Protein AF-A0A285SFV1-F1 (afdb_monomer_lite)

Structure (mmCIF, N/CA/C/O backbone):
data_AF-A0A285SFV1-F1
#
_entry.id   AF-A0A285SFV1-F1
#
loop_
_atom_site.group_PDB
_atom_site.id
_atom_site.type_symbol
_atom_site.label_atom_id
_atom_site.label_alt_id
_atom_site.label_comp_id
_atom_site.label_asym_id
_atom_site.label_entity_id
_atom_site.label_seq_id
_atom_site.pdbx_PDB_ins_code
_atom_site.Cartn_x
_atom_site.Cartn_y
_atom_site.Cartn_z
_atom_site.occupancy
_atom_site.B_iso_or_equiv
_atom_site.auth_seq_id
_atom_site.auth_comp_id
_atom_site.auth_asym_id
_atom_site.auth_atom_id
_atom_site.pdbx_PDB_model_num
ATOM 1 N N . MET A 1 1 ? -3.159 -3.063 -3.723 1.00 94.38 1 MET A N 1
ATOM 2 C CA . MET A 1 1 ? -1.934 -3.070 -4.545 1.00 94.38 1 MET A CA 1
ATOM 3 C C . MET A 1 1 ? -2.261 -2.836 -6.008 1.00 94.38 1 MET A C 1
ATOM 5 O O . MET A 1 1 ? -1.694 -1.907 -6.561 1.00 94.38 1 MET A O 1
ATOM 9 N N . ASP A 1 2 ? -3.239 -3.542 -6.583 1.00 96.31 2 ASP A N 1
ATOM 10 C CA . ASP A 1 2 ? -3.682 -3.339 -7.979 1.00 96.31 2 ASP A CA 1
ATOM 11 C C . ASP A 1 2 ? -3.956 -1.876 -8.338 1.00 96.31 2 ASP A C 1
ATOM 13 O O . ASP A 1 2 ? -3.422 -1.366 -9.313 1.00 96.31 2 ASP A O 1
ATOM 17 N N . ALA A 1 3 ? -4.691 -1.144 -7.491 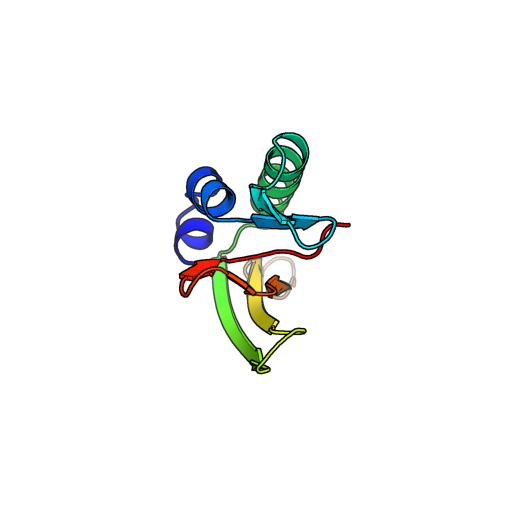1.00 96.88 3 ALA A N 1
ATOM 18 C CA . ALA A 1 3 ? -4.941 0.281 -7.716 1.00 96.88 3 ALA A CA 1
ATOM 19 C C . ALA A 1 3 ? -3.646 1.117 -7.822 1.00 96.88 3 ALA A C 1
ATOM 21 O O . ALA A 1 3 ? -3.591 2.044 -8.620 1.00 96.88 3 ALA A O 1
ATOM 22 N N . LEU A 1 4 ? -2.592 0.785 -7.064 1.00 96.25 4 LEU A N 1
ATOM 23 C CA . LEU A 1 4 ? -1.296 1.466 -7.178 1.00 96.25 4 LEU A CA 1
ATOM 24 C C . LEU A 1 4 ? -0.575 1.082 -8.478 1.00 96.25 4 LEU A C 1
ATOM 26 O O . LEU A 1 4 ? 0.002 1.956 -9.117 1.00 96.25 4 LEU A O 1
ATOM 30 N N . GLN A 1 5 ? -0.630 -0.193 -8.878 1.00 97.38 5 GLN A N 1
ATOM 31 C CA . GLN A 1 5 ? -0.006 -0.680 -10.115 1.00 97.38 5 GLN A CA 1
ATOM 32 C C . GLN A 1 5 ? -0.675 -0.105 -11.370 1.00 97.38 5 GLN A C 1
ATOM 34 O O . GLN A 1 5 ? -0.010 0.269 -12.329 1.00 97.38 5 GLN A O 1
ATOM 39 N N . GLU A 1 6 ? -1.997 0.044 -11.342 1.00 97.38 6 GLU A N 1
ATOM 40 C CA . GLU A 1 6 ? -2.786 0.663 -12.411 1.00 97.38 6 GLU A CA 1
ATOM 41 C C . GLU A 1 6 ? -2.687 2.202 -12.426 1.00 97.38 6 GLU A C 1
ATOM 43 O O . GLU A 1 6 ? -3.379 2.865 -13.198 1.00 97.38 6 GLU A O 1
ATOM 48 N N . GLY A 1 7 ? -1.877 2.801 -11.546 1.00 95.19 7 GLY A N 1
ATOM 49 C CA . GLY A 1 7 ? -1.721 4.253 -11.439 1.00 95.19 7 GLY A CA 1
ATOM 50 C C . GLY A 1 7 ? -2.910 4.981 -10.799 1.00 95.19 7 GLY A C 1
ATOM 51 O O . GLY A 1 7 ? -2.886 6.208 -10.699 1.00 95.19 7 GLY A O 1
ATOM 52 N N . ARG A 1 8 ? -3.924 4.260 -10.299 1.00 97.19 8 ARG A N 1
ATOM 53 C CA . ARG A 1 8 ? -5.077 4.791 -9.545 1.00 97.19 8 ARG A CA 1
ATOM 54 C C . ARG A 1 8 ? -4.684 5.124 -8.099 1.00 97.19 8 ARG A C 1
ATOM 56 O O . ARG A 1 8 ? -5.257 4.607 -7.137 1.00 97.19 8 ARG A O 1
ATOM 63 N N . THR A 1 9 ? -3.683 5.990 -7.954 1.00 95.56 9 THR A N 1
ATOM 64 C CA . THR A 1 9 ? -3.042 6.319 -6.672 1.00 95.56 9 THR A CA 1
ATOM 65 C C . THR A 1 9 ? -4.025 6.958 -5.698 1.00 95.56 9 THR A C 1
ATOM 67 O O . THR A 1 9 ? -4.092 6.541 -4.547 1.00 95.56 9 THR A O 1
ATOM 70 N N . GLU A 1 10 ? -4.837 7.915 -6.139 1.00 94.62 10 GLU A N 1
ATOM 71 C CA . GLU A 1 10 ? -5.826 8.584 -5.290 1.00 94.62 10 GLU A CA 1
ATOM 72 C C . GLU A 1 10 ? -6.824 7.580 -4.700 1.00 94.62 10 GLU A C 1
ATOM 74 O O . GLU A 1 10 ? -7.003 7.540 -3.484 1.00 94.62 10 GLU A O 1
ATOM 79 N N . ALA A 1 11 ? -7.378 6.697 -5.537 1.00 95.69 11 ALA A N 1
ATOM 80 C CA . ALA A 1 11 ? -8.288 5.642 -5.094 1.00 95.69 11 ALA A CA 1
ATOM 81 C C . ALA A 1 11 ? -7.605 4.670 -4.116 1.00 95.69 11 ALA A C 1
ATOM 83 O O . ALA A 1 11 ? -8.213 4.228 -3.144 1.00 95.69 11 ALA A O 1
ATOM 84 N N . ALA A 1 12 ? -6.324 4.350 -4.336 1.00 95.88 12 ALA A N 1
ATOM 85 C CA . ALA A 1 12 ? -5.555 3.526 -3.408 1.00 95.88 12 ALA A CA 1
ATOM 86 C C . ALA A 1 12 ? -5.403 4.187 -2.031 1.00 95.88 12 ALA A C 1
ATOM 88 O O . ALA A 1 12 ? -5.572 3.523 -1.010 1.00 95.88 12 ALA A O 1
ATOM 89 N N . LEU A 1 13 ? -5.109 5.487 -2.005 1.00 95.25 13 LEU A N 1
ATOM 90 C CA . LEU A 1 13 ? -4.927 6.265 -0.780 1.00 95.25 13 LEU A CA 1
ATOM 91 C C . LEU A 1 13 ? -6.247 6.520 -0.039 1.00 95.25 13 LEU A C 1
ATOM 93 O O . LEU A 1 13 ? -6.246 6.682 1.178 1.00 95.25 13 LEU A O 1
ATOM 97 N N . GLU A 1 14 ? -7.382 6.540 -0.737 1.00 95.38 14 GLU A N 1
ATOM 98 C CA . GLU A 1 14 ? -8.710 6.636 -0.118 1.00 95.38 14 GLU A CA 1
ATOM 99 C C . GLU A 1 14 ? -9.089 5.398 0.701 1.00 95.38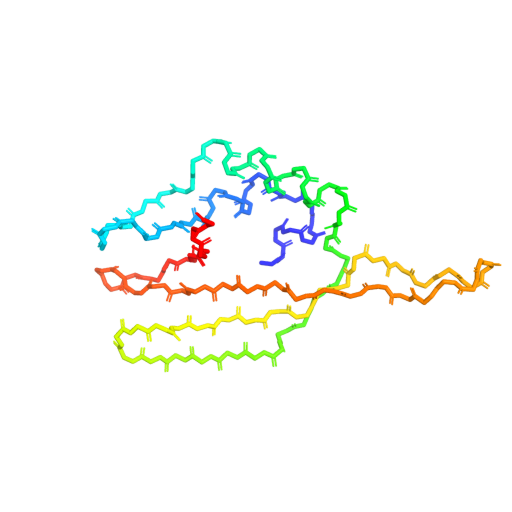 14 GLU A C 1
ATOM 101 O O . GLU A 1 14 ? -9.850 5.517 1.657 1.00 95.38 14 GLU A O 1
ATOM 106 N N . MET A 1 15 ? -8.514 4.235 0.382 1.00 93.81 15 MET A N 1
ATOM 107 C CA . MET A 1 15 ? -8.728 2.992 1.131 1.00 93.81 15 MET A CA 1
ATOM 108 C C . MET A 1 15 ? -7.851 2.877 2.390 1.00 93.81 15 MET A C 1
ATOM 110 O O . MET A 1 15 ? -7.959 1.887 3.114 1.00 93.81 15 MET A O 1
ATOM 114 N N . MET A 1 16 ? -6.954 3.839 2.642 1.00 94.56 16 MET A N 1
ATOM 115 C CA . MET A 1 16 ? -5.956 3.753 3.710 1.00 94.56 16 MET A CA 1
ATOM 116 C C . MET A 1 16 ? -6.374 4.484 4.984 1.00 94.56 16 MET A C 1
ATOM 118 O O . MET A 1 16 ? -6.883 5.608 4.973 1.00 94.56 16 M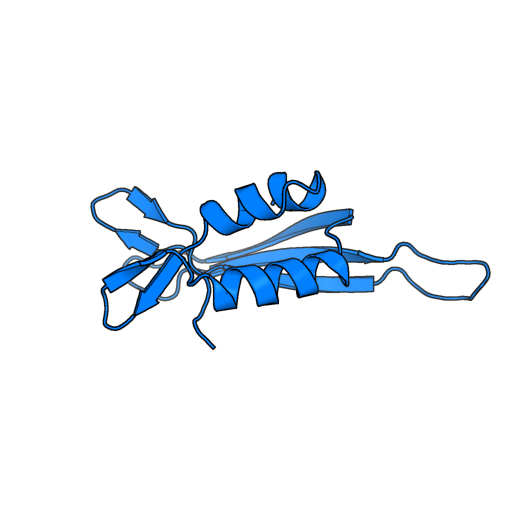ET A O 1
ATOM 122 N N . TYR A 1 17 ? -6.056 3.845 6.102 1.00 94.56 17 TYR A N 1
ATOM 123 C CA . TYR A 1 17 ? -6.338 4.323 7.445 1.00 94.56 17 TYR A CA 1
ATOM 124 C C . TYR A 1 17 ? -5.062 4.381 8.289 1.00 94.56 17 TYR A C 1
ATOM 126 O O . TYR A 1 17 ? -4.019 3.830 7.942 1.00 94.56 17 TYR A O 1
ATOM 134 N N . VAL A 1 18 ? -5.163 5.044 9.431 1.00 92.94 18 VAL A N 1
ATOM 135 C CA . VAL A 1 18 ? -4.193 5.027 10.525 1.00 92.94 18 VAL A CA 1
ATOM 136 C C . VAL A 1 18 ? -4.941 4.800 11.827 1.00 92.94 18 VAL A C 1
ATOM 138 O O . VAL A 1 18 ? -6.091 5.218 11.977 1.00 92.94 18 VAL A O 1
ATOM 141 N N . THR A 1 19 ? -4.271 4.178 12.787 1.00 88.44 19 THR A N 1
ATOM 142 C CA . THR A 1 19 ? -4.770 4.096 14.159 1.00 88.44 19 THR A CA 1
ATOM 143 C C . THR A 1 19 ? -4.108 5.196 14.979 1.00 88.44 19 THR A C 1
ATOM 145 O O . THR A 1 19 ? -2.885 5.258 15.058 1.00 88.44 19 THR A O 1
ATOM 148 N N . ARG A 1 20 ? -4.903 6.083 15.582 1.00 86.75 20 ARG A N 1
ATOM 149 C CA . ARG A 1 20 ? -4.435 7.143 16.488 1.00 86.75 20 ARG A CA 1
ATOM 150 C C . ARG A 1 20 ? -5.207 7.042 17.794 1.00 86.75 20 ARG A C 1
ATOM 152 O O . ARG A 1 20 ? -6.425 7.171 17.772 1.00 86.75 20 ARG A O 1
ATOM 159 N N . ASN A 1 21 ? -4.515 6.825 18.914 1.00 84.31 21 ASN A N 1
ATOM 160 C CA . ASN A 1 21 ? -5.139 6.636 20.233 1.00 84.31 21 ASN A CA 1
ATOM 161 C C . ASN A 1 21 ? -6.291 5.610 20.186 1.00 84.31 21 ASN A C 1
ATOM 163 O O . ASN A 1 21 ? -7.430 5.937 20.515 1.00 84.31 21 ASN A O 1
ATOM 167 N N . ASP A 1 22 ? -6.013 4.417 19.648 1.00 80.69 22 ASP A N 1
ATOM 168 C CA . ASP A 1 22 ? -6.982 3.321 19.453 1.00 80.69 22 ASP A CA 1
ATOM 169 C C . ASP A 1 22 ? -8.211 3.664 18.590 1.00 80.69 22 ASP A C 1
ATOM 171 O O . ASP A 1 22 ? -9.168 2.895 18.500 1.00 80.69 22 ASP A O 1
ATOM 175 N N . THR A 1 23 ? -8.177 4.806 17.902 1.00 88.69 23 THR A N 1
ATOM 176 C CA . THR A 1 23 ? -9.230 5.248 16.993 1.00 88.69 23 THR A CA 1
ATOM 177 C C . THR A 1 23 ? -8.772 5.079 15.555 1.00 88.69 23 THR A C 1
ATOM 179 O O . THR A 1 23 ? -7.713 5.570 15.157 1.00 88.69 23 THR A O 1
ATOM 182 N N . LEU A 1 24 ? -9.591 4.396 14.762 1.00 91.12 24 LEU A N 1
ATOM 183 C CA . LEU A 1 24 ? -9.371 4.245 13.334 1.00 91.12 24 LEU A CA 1
ATOM 184 C C . LEU A 1 24 ? -9.771 5.537 12.609 1.00 91.12 24 LEU A C 1
ATOM 186 O O . LEU A 1 24 ? -10.910 5.992 12.712 1.00 91.12 24 LEU A O 1
ATOM 190 N N . MET A 1 25 ? -8.843 6.117 11.855 1.00 94.31 25 MET A N 1
ATOM 191 C CA . MET A 1 25 ? -9.067 7.348 11.099 1.00 94.31 25 MET A CA 1
ATOM 192 C C . MET A 1 25 ? -8.557 7.194 9.665 1.00 94.31 25 MET A C 1
ATOM 194 O O . MET A 1 25 ? -7.507 6.584 9.469 1.00 94.31 25 MET A O 1
ATOM 198 N N . PRO A 1 26 ? -9.238 7.757 8.652 1.00 95.00 26 PRO A N 1
ATOM 199 C CA . PRO A 1 26 ? -8.650 7.889 7.323 1.00 95.00 26 PRO A CA 1
ATOM 200 C C . PRO A 1 26 ? -7.328 8.659 7.400 1.00 95.00 26 PRO A C 1
ATOM 202 O O . PRO A 1 26 ? -7.176 9.554 8.239 1.00 95.00 26 PRO A O 1
ATOM 205 N N . ILE A 1 27 ? -6.385 8.352 6.509 1.00 95.00 27 ILE A N 1
ATOM 206 C CA . ILE A 1 27 ? -5.153 9.145 6.413 1.00 95.00 27 ILE A CA 1
ATOM 207 C C . ILE A 1 27 ? -5.467 10.619 6.112 1.00 95.00 27 ILE A C 1
ATOM 209 O O . ILE A 1 27 ? -6.396 10.939 5.362 1.00 95.00 27 ILE A O 1
ATOM 213 N N . SER A 1 28 ? -4.689 11.531 6.701 1.00 94.19 28 SER A N 1
ATOM 214 C CA . SER A 1 28 ? -4.880 12.971 6.515 1.00 94.19 28 SER A CA 1
ATOM 215 C C . SER A 1 28 ? -4.578 13.399 5.074 1.00 94.19 28 SER A C 1
ATOM 217 O O . SER A 1 28 ? -3.858 12.721 4.340 1.00 94.19 28 SER A O 1
ATOM 219 N N . ASN A 1 29 ? -5.072 14.570 4.664 1.00 94.94 29 ASN A N 1
ATOM 220 C CA . ASN A 1 29 ? -4.755 15.119 3.341 1.00 94.94 29 ASN A CA 1
ATOM 221 C C . ASN A 1 29 ? -3.249 15.332 3.140 1.00 94.94 29 ASN A C 1
ATOM 223 O O . ASN A 1 29 ? -2.736 15.097 2.051 1.00 94.94 29 ASN A O 1
ATOM 227 N N . GLU A 1 30 ? -2.530 15.732 4.189 1.00 94.38 30 GLU A N 1
ATOM 228 C CA . GLU A 1 30 ? -1.074 15.868 4.144 1.00 94.38 30 GLU A CA 1
ATOM 229 C C . GLU A 1 30 ? -0.394 14.517 3.880 1.00 94.38 30 GLU A C 1
ATOM 231 O O . GLU A 1 30 ? 0.455 14.415 2.994 1.00 94.38 30 GLU A O 1
ATOM 236 N N . GLN A 1 31 ? -0.826 13.457 4.574 1.00 93.50 31 GLN A N 1
ATOM 237 C CA . GLN A 1 31 ? -0.333 12.099 4.338 1.00 93.50 31 GLN A CA 1
ATOM 238 C C . GLN A 1 31 ? -0.641 11.641 2.908 1.00 93.50 31 GLN A C 1
ATOM 240 O O . GLN A 1 31 ? 0.259 11.149 2.229 1.00 93.50 31 GLN A O 1
ATOM 245 N N . LYS A 1 32 ? -1.863 11.879 2.409 1.00 94.94 32 LYS A N 1
ATOM 246 C CA . LYS A 1 32 ? -2.238 11.577 1.016 1.00 94.94 32 LYS A CA 1
ATOM 247 C C . LYS A 1 32 ? -1.314 12.274 0.021 1.00 94.94 32 LYS A C 1
ATOM 249 O O . LYS A 1 32 ? -0.784 11.621 -0.871 1.00 94.94 32 LYS A O 1
ATOM 254 N N . VAL A 1 33 ? -1.071 13.576 0.186 1.00 95.12 33 VAL A N 1
ATOM 255 C CA . VAL A 1 33 ? -0.187 14.349 -0.704 1.00 95.12 33 VAL A CA 1
ATOM 256 C C . VAL A 1 33 ? 1.245 13.816 -0.663 1.00 95.12 33 VAL A C 1
ATOM 258 O O . VAL A 1 33 ? 1.864 13.633 -1.713 1.00 95.12 33 VAL A O 1
ATOM 261 N N . ASN A 1 34 ? 1.776 13.535 0.528 1.00 93.50 34 ASN A N 1
ATOM 262 C CA . ASN A 1 34 ? 3.134 13.017 0.682 1.00 93.50 34 ASN A CA 1
ATOM 263 C C . ASN A 1 34 ? 3.280 11.620 0.064 1.00 93.50 34 ASN A C 1
ATOM 265 O O . ASN A 1 34 ? 4.235 11.372 -0.674 1.00 93.50 34 ASN A O 1
ATOM 269 N N . MET A 1 35 ? 2.317 10.726 0.292 1.00 93.31 35 MET A N 1
ATOM 270 C CA . MET A 1 35 ? 2.313 9.384 -0.291 1.00 93.31 35 MET A CA 1
ATOM 271 C C . MET A 1 35 ? 2.117 9.416 -1.808 1.00 93.31 35 MET A C 1
ATOM 273 O O . MET A 1 35 ? 2.839 8.722 -2.517 1.00 93.31 35 MET A O 1
ATOM 277 N N . ALA A 1 36 ? 1.228 10.265 -2.329 1.00 94.94 36 ALA A N 1
ATOM 278 C CA . ALA A 1 36 ? 1.044 10.437 -3.769 1.00 94.94 36 ALA A CA 1
ATOM 279 C C . ALA A 1 36 ? 2.338 10.907 -4.452 1.00 94.94 36 ALA A C 1
ATOM 281 O O . ALA A 1 36 ? 2.719 10.381 -5.497 1.00 94.94 36 ALA A O 1
ATOM 282 N N . ARG A 1 37 ? 3.079 11.843 -3.836 1.00 95.31 37 ARG A N 1
ATOM 283 C CA . ARG A 1 37 ? 4.412 12.242 -4.326 1.00 95.31 37 ARG A CA 1
ATOM 284 C C . ARG A 1 37 ? 5.400 11.076 -4.309 1.00 95.31 37 ARG A C 1
ATOM 286 O O . ARG A 1 37 ? 6.133 10.912 -5.281 1.00 95.31 37 ARG A O 1
ATOM 293 N N . ARG A 1 38 ? 5.413 10.263 -3.244 1.00 93.19 38 ARG A N 1
ATOM 294 C CA . ARG A 1 38 ? 6.271 9.067 -3.155 1.00 93.19 38 ARG A CA 1
ATOM 295 C C . ARG A 1 38 ? 5.937 8.064 -4.264 1.00 93.19 38 ARG A C 1
ATOM 297 O O . ARG A 1 38 ? 6.849 7.665 -4.972 1.00 93.19 38 ARG A O 1
ATOM 304 N N . PHE A 1 39 ? 4.665 7.735 -4.490 1.00 94.06 39 PHE A N 1
ATOM 305 C CA . PHE A 1 39 ? 4.256 6.810 -5.558 1.00 94.06 39 PHE A CA 1
ATOM 306 C C . PHE A 1 39 ? 4.459 7.369 -6.971 1.00 94.06 39 PHE A C 1
ATOM 308 O O . PHE A 1 39 ? 4.654 6.604 -7.908 1.00 94.06 39 PHE A O 1
ATOM 315 N N . LYS A 1 40 ? 4.494 8.697 -7.135 1.00 93.00 40 LYS A N 1
ATOM 316 C CA . LYS A 1 40 ? 4.900 9.323 -8.400 1.00 93.00 40 LYS A CA 1
ATOM 317 C C . LYS A 1 40 ? 6.398 9.156 -8.685 1.00 93.00 40 LYS A C 1
ATOM 319 O O . LYS A 1 40 ? 6.778 9.020 -9.843 1.00 93.00 40 LYS A O 1
ATOM 324 N N . LEU A 1 41 ? 7.241 9.204 -7.651 1.00 92.75 41 LEU A N 1
ATOM 325 C CA . LEU A 1 41 ? 8.691 8.992 -7.770 1.00 92.75 41 LEU A CA 1
ATOM 326 C C . LEU A 1 41 ? 9.057 7.504 -7.854 1.00 92.75 41 LEU A C 1
ATOM 328 O O . LEU A 1 41 ? 10.000 7.143 -8.549 1.00 92.75 41 LEU A O 1
ATOM 332 N N . PHE A 1 42 ? 8.304 6.660 -7.154 1.00 94.25 42 PHE A N 1
ATOM 333 C CA . PHE A 1 42 ? 8.502 5.218 -7.049 1.00 94.25 42 PHE A CA 1
ATOM 334 C C . PHE A 1 42 ? 7.199 4.503 -7.440 1.00 94.25 42 PHE A C 1
ATOM 336 O O . PHE A 1 42 ? 6.437 4.093 -6.557 1.00 94.25 42 PHE A O 1
ATOM 343 N N . PRO A 1 43 ? 6.895 4.404 -8.747 1.00 96.00 43 PRO A N 1
ATOM 344 C CA . PRO A 1 43 ? 5.677 3.752 -9.213 1.00 96.00 43 PRO A CA 1
ATOM 345 C C . PRO A 1 43 ? 5.703 2.258 -8.885 1.00 96.00 43 PRO A C 1
ATOM 347 O O . PRO A 1 43 ? 6.761 1.637 -8.845 1.00 96.00 43 PRO A O 1
ATOM 350 N N . VAL A 1 44 ? 4.534 1.661 -8.671 1.00 97.56 44 VAL A N 1
ATOM 351 C CA . VAL A 1 44 ? 4.417 0.206 -8.515 1.00 97.56 44 VAL A CA 1
ATOM 352 C C . VAL A 1 44 ? 4.358 -0.406 -9.912 1.00 97.56 44 VAL A C 1
ATOM 354 O O . VAL A 1 44 ? 3.324 -0.339 -10.561 1.00 97.56 44 VAL A O 1
ATOM 357 N N . LEU A 1 45 ? 5.463 -0.975 -10.393 1.00 97.56 45 LEU A N 1
ATOM 358 C CA . LEU A 1 45 ? 5.500 -1.649 -11.699 1.00 97.56 45 LEU A CA 1
ATOM 359 C C . LEU A 1 45 ? 5.010 -3.093 -11.585 1.00 97.56 45 LEU A C 1
ATOM 361 O O . LEU A 1 45 ? 4.223 -3.568 -12.401 1.00 97.56 45 LEU A O 1
ATOM 365 N N . ASP A 1 46 ? 5.463 -3.766 -10.533 1.00 97.88 46 ASP A N 1
ATOM 366 C CA . ASP A 1 46 ? 5.071 -5.122 -10.178 1.00 97.88 46 ASP A CA 1
ATOM 367 C C . ASP A 1 46 ? 5.164 -5.297 -8.660 1.00 97.88 46 ASP A C 1
ATOM 369 O O . ASP A 1 46 ? 5.872 -4.547 -7.972 1.00 97.88 46 ASP A O 1
ATOM 373 N N . TYR A 1 47 ? 4.444 -6.271 -8.118 1.00 97.94 47 TYR A N 1
ATOM 374 C CA . TYR A 1 47 ? 4.493 -6.566 -6.699 1.00 97.94 47 TYR A CA 1
ATOM 375 C C . TYR A 1 47 ? 4.247 -8.045 -6.409 1.00 97.94 47 TYR A C 1
ATOM 377 O O . TYR A 1 47 ? 3.527 -8.752 -7.106 1.00 97.94 47 TYR A O 1
ATOM 385 N N . THR A 1 48 ? 4.821 -8.523 -5.313 1.00 97.94 48 THR A N 1
ATOM 386 C CA . THR A 1 48 ? 4.594 -9.881 -4.817 1.00 97.94 48 THR A CA 1
ATOM 387 C C . THR A 1 48 ? 4.378 -9.829 -3.317 1.00 97.94 48 THR A C 1
ATOM 389 O O . THR A 1 48 ? 5.048 -9.072 -2.611 1.00 97.94 48 THR A O 1
ATOM 392 N N . LEU A 1 49 ? 3.430 -10.621 -2.819 1.00 97.50 49 LEU A N 1
ATOM 393 C CA . LEU A 1 49 ? 3.263 -10.823 -1.384 1.00 97.50 49 LEU A CA 1
ATOM 394 C C . LEU A 1 49 ? 4.534 -11.487 -0.832 1.00 97.50 49 LEU A C 1
ATOM 396 O O . LEU A 1 49 ? 4.858 -12.607 -1.213 1.00 97.50 49 LEU A O 1
ATOM 400 N N . GLU A 1 50 ? 5.264 -10.776 0.025 1.00 97.00 50 GLU A N 1
ATOM 401 C CA . GLU A 1 50 ? 6.532 -11.237 0.601 1.00 97.00 50 GLU A CA 1
ATOM 402 C C . GLU A 1 50 ? 6.292 -12.006 1.902 1.00 97.00 50 GLU A C 1
ATOM 404 O O . GLU A 1 50 ? 6.806 -13.107 2.085 1.00 97.00 50 GLU A O 1
ATOM 409 N N . SER A 1 51 ? 5.477 -11.445 2.794 1.00 96.12 51 SER A N 1
ATOM 410 C CA . SER A 1 51 ? 5.089 -12.079 4.052 1.00 96.12 51 SER A CA 1
ATOM 411 C C . SER A 1 51 ? 3.755 -11.534 4.544 1.00 96.12 51 SER A C 1
ATOM 413 O O . SER A 1 51 ? 3.346 -10.418 4.214 1.00 96.12 51 SER A O 1
ATOM 415 N N . PHE A 1 52 ? 3.069 -12.320 5.367 1.00 94.94 52 PHE A N 1
ATOM 416 C CA . PHE A 1 52 ? 1.958 -11.832 6.167 1.00 94.94 52 PHE A CA 1
ATOM 417 C C . PHE A 1 52 ? 1.928 -12.543 7.517 1.00 94.94 52 PHE A C 1
ATOM 419 O O . PHE A 1 52 ? 2.303 -13.710 7.630 1.00 94.94 52 PHE A O 1
ATOM 426 N N . GLY A 1 53 ? 1.465 -11.831 8.535 1.00 92.50 53 GLY A N 1
ATOM 427 C CA . GLY A 1 53 ? 1.262 -12.351 9.877 1.00 92.50 53 GLY A CA 1
ATOM 428 C C . GLY A 1 53 ? 0.005 -11.735 10.462 1.00 92.50 53 GLY A C 1
ATOM 429 O O . GLY A 1 53 ? -0.134 -10.517 10.474 1.00 92.50 53 GLY A O 1
ATOM 430 N N . PHE A 1 54 ? -0.913 -12.572 10.939 1.00 88.62 54 PHE A N 1
ATOM 431 C CA . PHE A 1 54 ? -2.105 -12.118 11.647 1.00 88.62 54 PHE A CA 1
ATOM 432 C C . PHE A 1 54 ? -2.059 -12.632 13.079 1.00 88.62 54 PHE A C 1
ATOM 434 O O . PHE A 1 54 ? -1.900 -13.830 13.312 1.00 88.62 54 PHE A O 1
ATOM 441 N N . SER A 1 55 ? -2.213 -11.720 14.032 1.00 79.81 55 SER A N 1
ATOM 442 C CA . SER A 1 55 ? -2.420 -12.035 15.439 1.00 79.81 55 SER A CA 1
ATOM 443 C C . SER A 1 55 ? -3.867 -11.709 15.822 1.00 79.81 55 SER A C 1
ATOM 445 O O . SER A 1 55 ? -4.571 -10.975 15.128 1.00 79.81 55 SER A O 1
ATOM 447 N N . GLN A 1 56 ? -4.346 -12.280 16.927 1.00 65.44 56 GLN A N 1
ATOM 448 C 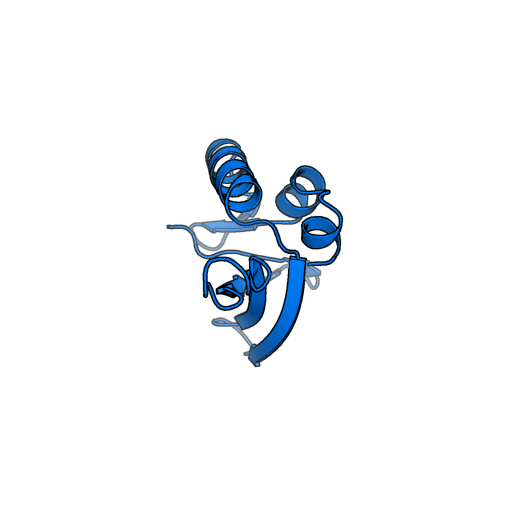CA . GLN A 1 56 ? -5.736 -12.101 17.351 1.00 65.44 56 GLN A CA 1
ATOM 449 C C . GLN A 1 56 ? -6.071 -10.664 17.789 1.00 65.44 56 GLN A C 1
ATOM 451 O O . GLN A 1 56 ? -7.252 -10.323 17.824 1.00 65.44 56 GLN A O 1
ATOM 456 N N . TYR A 1 57 ? -5.072 -9.828 18.106 1.00 62.47 57 TYR A N 1
ATOM 457 C CA . TYR A 1 57 ? -5.304 -8.542 18.777 1.00 62.47 57 TYR A CA 1
ATOM 458 C C . TYR A 1 57 ? -4.522 -7.366 18.175 1.00 62.47 57 TYR A C 1
ATOM 460 O O . TYR A 1 57 ? -5.112 -6.319 17.926 1.00 62.47 57 TYR A O 1
ATOM 468 N N . THR A 1 58 ? -3.216 -7.509 17.922 1.00 68.00 58 THR A N 1
ATOM 469 C CA . THR A 1 58 ? -2.344 -6.416 17.436 1.00 68.00 58 THR A CA 1
ATOM 470 C C . THR A 1 58 ? -1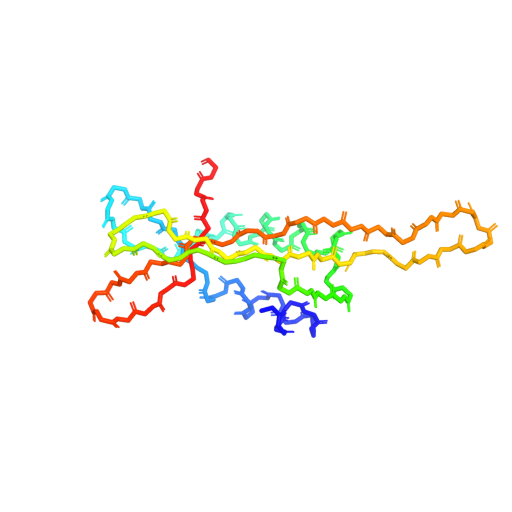.155 -6.941 16.626 1.00 68.00 58 THR A C 1
ATOM 472 O O . THR A 1 58 ? -0.830 -8.123 16.676 1.00 68.00 58 THR A O 1
ATOM 475 N N . GLY A 1 59 ? -0.473 -6.078 15.871 1.00 78.94 59 GLY A N 1
ATOM 476 C CA . GLY A 1 59 ? 0.745 -6.474 15.151 1.00 78.94 59 GLY A CA 1
ATOM 477 C C . GLY A 1 59 ? 0.487 -7.332 13.912 1.00 78.94 59 GLY A C 1
ATOM 478 O O . GLY A 1 59 ? 1.349 -8.112 13.516 1.00 78.94 59 GLY A O 1
ATOM 479 N N . ASN A 1 60 ? -0.697 -7.196 13.306 1.00 90.56 60 ASN A N 1
ATOM 480 C CA . ASN A 1 60 ? -0.923 -7.731 11.971 1.00 90.56 60 ASN A CA 1
ATOM 481 C C . ASN A 1 60 ? 0.006 -7.031 10.988 1.00 90.56 60 ASN A C 1
ATOM 483 O O . ASN A 1 60 ? 0.200 -5.819 11.062 1.00 90.56 60 ASN A O 1
ATOM 487 N N . GLU A 1 61 ? 0.520 -7.789 10.039 1.00 93.25 61 GLU A N 1
ATOM 488 C CA . GLU A 1 61 ? 1.415 -7.295 9.013 1.00 93.25 61 GLU A CA 1
ATOM 489 C C . GLU A 1 61 ? 1.084 -7.969 7.690 1.00 93.25 61 GLU A C 1
ATOM 491 O O . GLU A 1 61 ? 0.897 -9.183 7.618 1.00 93.25 61 GLU A O 1
ATOM 496 N N . VAL A 1 62 ? 1.061 -7.174 6.629 1.00 95.06 62 VAL A N 1
ATOM 497 C CA . VAL A 1 62 ? 1.105 -7.659 5.254 1.00 95.06 62 VAL A CA 1
ATOM 498 C C . VAL A 1 62 ? 2.198 -6.880 4.546 1.00 95.06 62 VAL A C 1
ATOM 500 O O . VAL A 1 62 ? 2.135 -5.653 4.451 1.00 95.06 62 VAL A O 1
ATOM 503 N N . LYS A 1 63 ? 3.213 -7.590 4.066 1.00 96.50 63 LYS A N 1
ATOM 504 C CA . LYS A 1 63 ? 4.386 -7.009 3.430 1.00 96.50 63 LYS A CA 1
ATOM 505 C C . LYS A 1 63 ? 4.447 -7.438 1.975 1.00 96.50 63 LYS A C 1
ATOM 507 O O . LYS A 1 63 ? 4.399 -8.623 1.653 1.00 96.50 63 LYS A O 1
ATOM 512 N N . PHE A 1 64 ? 4.576 -6.460 1.096 1.00 97.19 64 PHE A N 1
ATOM 513 C CA . PHE A 1 64 ? 4.766 -6.660 -0.329 1.00 97.19 64 PHE A CA 1
ATOM 514 C C . PHE A 1 64 ? 6.184 -6.272 -0.712 1.00 97.19 64 PHE A C 1
ATOM 516 O O . PHE A 1 64 ? 6.674 -5.212 -0.319 1.00 97.19 64 PHE A O 1
ATOM 523 N N . ARG A 1 65 ? 6.820 -7.099 -1.537 1.00 97.75 65 ARG A N 1
ATOM 524 C CA . ARG A 1 65 ? 7.975 -6.679 -2.321 1.00 97.75 65 ARG A CA 1
ATOM 525 C C . ARG A 1 65 ? 7.453 -5.974 -3.565 1.00 97.75 65 ARG A C 1
ATOM 527 O O . ARG A 1 65 ? 6.628 -6.528 -4.280 1.00 97.75 65 ARG A O 1
ATOM 534 N N . VAL A 1 66 ? 7.922 -4.759 -3.807 1.00 97.81 66 VAL A N 1
ATOM 535 C CA . VAL A 1 66 ? 7.480 -3.889 -4.899 1.00 97.81 66 VAL A CA 1
ATOM 536 C C . VAL A 1 66 ? 8.656 -3.620 -5.816 1.00 97.81 66 VAL A C 1
ATOM 538 O O . VAL A 1 66 ? 9.699 -3.164 -5.351 1.00 97.81 66 VAL A O 1
ATOM 541 N N . LYS A 1 67 ? 8.483 -3.868 -7.111 1.00 98.12 67 LYS A N 1
ATOM 542 C CA . LYS A 1 67 ? 9.394 -3.412 -8.159 1.00 98.12 67 LYS A CA 1
ATOM 543 C C . LYS A 1 67 ? 8.984 -2.005 -8.581 1.00 98.12 67 LYS A C 1
ATOM 545 O O . LYS A 1 67 ? 7.818 -1.787 -8.907 1.00 98.12 67 LYS A O 1
ATOM 550 N N . PHE A 1 68 ? 9.932 -1.071 -8.586 1.00 96.81 68 PHE A N 1
ATOM 551 C CA . PHE A 1 68 ? 9.657 0.328 -8.943 1.00 96.81 68 PHE A CA 1
ATOM 552 C C . PHE A 1 68 ? 10.528 0.883 -10.072 1.00 96.81 68 PHE A C 1
ATOM 554 O O . PHE A 1 68 ? 10.257 1.973 -10.571 1.00 96.81 68 PHE A O 1
ATOM 561 N N . ALA A 1 69 ? 11.555 0.145 -10.492 1.00 96.50 69 ALA A N 1
ATOM 562 C CA . ALA A 1 69 ? 12.321 0.455 -11.691 1.00 96.50 69 ALA A CA 1
ATOM 563 C C . ALA A 1 69 ? 12.625 -0.831 -12.462 1.00 96.50 69 ALA A C 1
ATOM 565 O O . ALA A 1 69 ? 12.954 -1.861 -11.861 1.00 96.50 69 ALA A O 1
ATOM 566 N N . GLU A 1 70 ? 12.502 -0.757 -13.786 1.00 95.44 70 GLU A N 1
ATOM 567 C CA . GLU A 1 70 ? 12.983 -1.793 -14.695 1.00 95.44 70 GLU A CA 1
ATOM 568 C C . GLU A 1 70 ? 14.509 -1.863 -14.685 1.00 95.44 70 GLU A C 1
ATOM 570 O O . GLU A 1 70 ? 15.194 -0.917 -14.293 1.00 95.44 70 GLU A O 1
ATOM 575 N N . GLU A 1 71 ? 15.032 -3.006 -15.110 1.00 95.50 71 GLU A N 1
ATOM 576 C CA . GLU A 1 71 ? 16.447 -3.104 -15.438 1.00 95.50 71 GLU A CA 1
ATOM 577 C C . GLU A 1 71 ? 16.742 -2.238 -16.666 1.00 95.50 71 GLU A C 1
ATOM 579 O O . GLU A 1 71 ? 16.028 -2.291 -17.668 1.00 95.50 71 GLU A O 1
ATOM 584 N N . ASP A 1 72 ? 17.813 -1.457 -16.588 1.00 93.38 72 ASP A N 1
ATOM 585 C CA . ASP A 1 72 ? 18.362 -0.717 -17.713 1.00 93.38 72 ASP A CA 1
ATOM 586 C C . ASP A 1 72 ? 19.731 -1.306 -18.052 1.00 93.38 72 ASP A C 1
ATOM 588 O O . ASP A 1 72 ? 20.757 -0.962 -17.458 1.00 93.38 72 ASP A O 1
ATOM 592 N N . ALA A 1 73 ? 19.724 -2.238 -19.005 1.00 90.56 73 ALA A N 1
ATOM 593 C CA . ALA A 1 73 ? 20.926 -2.922 -19.462 1.00 90.56 73 ALA A CA 1
ATOM 594 C C . ALA A 1 73 ? 21.915 -1.975 -20.163 1.00 90.56 73 ALA A C 1
ATOM 596 O O . ALA A 1 73 ? 23.116 -2.242 -20.152 1.00 90.56 73 ALA A O 1
ATOM 597 N N . ALA A 1 74 ? 21.437 -0.874 -20.758 1.00 92.56 74 ALA A N 1
ATOM 598 C CA . ALA A 1 74 ? 22.297 0.089 -21.443 1.00 92.56 74 ALA A CA 1
ATOM 599 C C . ALA A 1 74 ? 23.142 0.891 -20.441 1.00 92.56 74 ALA A C 1
ATOM 601 O O . ALA A 1 74 ? 24.327 1.117 -20.680 1.00 92.56 74 ALA A O 1
ATOM 602 N N . ASP A 1 75 ? 22.550 1.235 -19.296 1.00 91.62 75 ASP A N 1
ATOM 603 C CA . ASP A 1 75 ? 23.215 1.959 -18.206 1.00 91.62 75 ASP A CA 1
ATOM 604 C C . ASP A 1 75 ? 23.742 1.044 -17.080 1.00 91.62 75 ASP A C 1
ATOM 606 O O . ASP A 1 75 ? 24.215 1.535 -16.051 1.00 91.62 75 ASP A O 1
ATOM 610 N N . ASN A 1 76 ? 23.669 -0.283 -17.249 1.00 91.94 76 ASN A N 1
ATOM 611 C CA . ASN A 1 76 ? 24.037 -1.290 -16.245 1.00 91.94 76 ASN A CA 1
ATOM 612 C C . ASN A 1 76 ? 23.351 -1.065 -14.877 1.00 91.94 76 ASN A C 1
ATOM 614 O O . ASN A 1 76 ? 23.964 -1.223 -13.816 1.00 91.94 76 ASN A O 1
ATOM 618 N N . LYS A 1 77 ? 22.075 -0.659 -14.894 1.00 93.31 77 LYS A N 1
ATOM 619 C CA . LYS A 1 77 ? 21.267 -0.453 -13.685 1.00 93.31 77 LYS A CA 1
ATOM 620 C C . LYS A 1 77 ? 20.349 -1.659 -13.482 1.00 93.31 77 LYS A C 1
ATOM 622 O O . LYS A 1 77 ? 19.486 -1.900 -14.325 1.00 93.31 77 LYS A O 1
ATOM 627 N N . PRO A 1 78 ? 20.481 -2.409 -12.375 1.00 93.88 78 PRO A N 1
ATOM 628 C CA . PRO A 1 78 ? 19.577 -3.515 -12.094 1.00 93.88 78 PRO A CA 1
ATOM 629 C C . PRO A 1 78 ? 18.167 -3.001 -11.781 1.00 93.88 78 PRO A C 1
ATOM 631 O O . PRO A 1 78 ? 17.993 -1.869 -11.322 1.00 93.88 78 PRO A O 1
ATOM 634 N N . ALA A 1 79 ? 17.167 -3.868 -11.950 1.00 95.56 79 ALA A N 1
ATOM 635 C CA . ALA A 1 79 ? 15.819 -3.594 -11.467 1.00 95.56 79 ALA A CA 1
ATOM 636 C C . ALA A 1 79 ? 15.831 -3.260 -9.966 1.00 95.56 79 ALA A C 1
ATOM 638 O O . ALA A 1 79 ? 16.511 -3.917 -9.169 1.00 95.56 79 ALA A O 1
ATOM 639 N N . ALA A 1 80 ? 15.046 -2.260 -9.574 1.00 96.50 80 ALA A N 1
ATOM 640 C CA . ALA A 1 80 ? 15.020 -1.767 -8.204 1.00 96.50 80 ALA A CA 1
ATOM 641 C C . ALA A 1 80 ? 13.746 -2.200 -7.475 1.00 96.50 80 ALA A C 1
ATOM 643 O O . ALA A 1 80 ? 12.639 -2.151 -8.023 1.00 96.50 80 ALA A O 1
ATOM 644 N N . TYR A 1 81 ? 13.924 -2.610 -6.218 1.00 96.38 81 TYR A N 1
ATOM 645 C CA . TYR A 1 81 ? 12.861 -3.134 -5.371 1.00 96.38 81 TYR A CA 1
ATOM 646 C C . TYR A 1 81 ? 12.835 -2.429 -4.021 1.00 96.38 81 TYR A C 1
ATOM 648 O O . TYR A 1 81 ? 13.872 -2.032 -3.492 1.00 96.38 81 TYR A O 1
ATOM 656 N N . THR A 1 82 ? 11.647 -2.319 -3.444 1.00 94.44 82 THR A N 1
ATOM 657 C CA . THR A 1 82 ? 11.430 -1.868 -2.069 1.00 94.44 82 THR A CA 1
ATOM 658 C C . THR A 1 82 ? 10.397 -2.758 -1.387 1.00 94.44 82 THR A C 1
ATOM 660 O O . THR A 1 82 ? 9.756 -3.593 -2.029 1.00 94.44 82 THR A O 1
ATOM 663 N N . SER A 1 83 ? 10.226 -2.584 -0.083 1.00 93.81 83 SER A N 1
ATOM 664 C CA . SER A 1 83 ? 9.159 -3.226 0.671 1.00 93.81 83 SER A CA 1
ATOM 665 C C . SER A 1 83 ? 8.076 -2.214 1.019 1.00 93.81 83 SER A C 1
ATOM 667 O O . SER A 1 83 ? 8.370 -1.139 1.538 1.00 93.81 83 SER A O 1
ATOM 669 N N . LEU A 1 84 ? 6.819 -2.586 0.793 1.00 93.19 84 LEU A N 1
ATOM 670 C CA . LEU A 1 84 ? 5.656 -1.849 1.271 1.00 93.19 84 LEU A CA 1
ATOM 671 C C . LEU A 1 84 ? 4.941 -2.683 2.329 1.00 93.19 84 LEU A C 1
ATOM 673 O O . LEU A 1 84 ? 4.555 -3.823 2.077 1.00 93.19 84 LEU A O 1
ATOM 677 N N . ARG A 1 85 ? 4.786 -2.111 3.520 1.00 93.44 85 ARG A N 1
ATOM 678 C CA . ARG A 1 85 ? 4.200 -2.771 4.684 1.00 93.44 85 ARG A CA 1
ATOM 679 C C . ARG A 1 85 ? 2.869 -2.121 5.031 1.00 93.44 85 ARG A C 1
ATOM 681 O O . ARG A 1 85 ? 2.775 -0.898 5.091 1.00 93.44 85 ARG A O 1
ATOM 688 N N . PHE A 1 86 ? 1.877 -2.951 5.306 1.00 93.12 86 PHE A N 1
ATOM 689 C CA . PHE A 1 86 ? 0.604 -2.549 5.882 1.00 93.12 86 PHE A CA 1
ATOM 690 C C . PHE A 1 86 ? 0.382 -3.278 7.197 1.00 93.12 86 PHE A C 1
ATOM 692 O O . PHE A 1 86 ? 0.848 -4.405 7.372 1.00 93.12 86 PHE A O 1
ATOM 699 N N . CYS A 1 87 ? -0.399 -2.662 8.075 1.00 91.94 87 CYS A N 1
ATOM 700 C CA . CYS A 1 87 ? -0.763 -3.201 9.376 1.00 91.94 87 CYS A CA 1
ATOM 701 C C . CYS A 1 87 ? -2.291 -3.334 9.474 1.00 91.94 87 CYS A C 1
ATOM 703 O O . CYS A 1 87 ? -2.930 -2.512 10.125 1.00 91.94 87 CYS A O 1
ATOM 705 N N . PRO A 1 88 ? -2.945 -4.289 8.786 1.00 92.25 88 PRO A N 1
ATOM 706 C CA . PRO A 1 88 ? -4.403 -4.340 8.768 1.00 92.25 88 PRO A CA 1
ATOM 707 C C . PRO A 1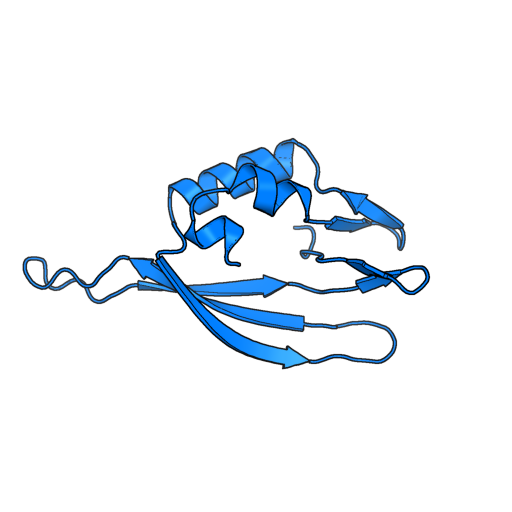 88 ? -4.995 -4.479 10.171 1.00 92.25 88 PRO A C 1
ATOM 709 O O . PRO A 1 88 ? -4.559 -5.315 10.959 1.00 92.25 88 PRO A O 1
ATOM 712 N N . VAL A 1 89 ? -6.022 -3.701 10.484 1.00 90.31 89 VAL A N 1
ATOM 713 C CA . VAL A 1 89 ? -6.703 -3.771 11.782 1.00 90.31 89 VAL A CA 1
ATOM 714 C C . VAL A 1 89 ? -8.119 -4.272 11.567 1.00 90.31 89 VAL A C 1
ATOM 716 O O . VAL A 1 89 ? -8.792 -3.864 10.619 1.00 90.31 89 VAL A O 1
ATOM 719 N N . LYS A 1 90 ? -8.571 -5.160 12.455 1.00 89.06 90 LYS A N 1
ATOM 720 C CA . LYS A 1 90 ? -9.974 -5.556 12.522 1.00 89.06 90 LYS A CA 1
ATOM 721 C C . LYS A 1 90 ? -10.703 -4.621 13.481 1.00 89.06 90 LYS A C 1
ATOM 723 O O . LYS A 1 90 ? -10.370 -4.581 14.662 1.00 89.06 90 LYS A O 1
ATOM 728 N N . TYR A 1 91 ? -11.692 -3.891 12.983 1.00 86.19 91 TYR A N 1
ATOM 729 C CA . TYR A 1 91 ? -12.494 -2.945 13.755 1.00 86.19 91 TYR A CA 1
ATOM 730 C C . TYR A 1 91 ? -13.976 -3.200 13.470 1.00 86.19 91 TYR A C 1
ATOM 732 O O . TYR A 1 91 ? -14.381 -3.237 12.316 1.00 86.19 91 TYR A O 1
ATOM 740 N N . ASN A 1 92 ? -14.784 -3.438 14.509 1.00 85.81 92 ASN A N 1
ATOM 741 C CA . ASN A 1 92 ? -16.219 -3.753 14.387 1.00 85.81 92 ASN A CA 1
ATOM 742 C C . ASN A 1 92 ? -16.556 -4.838 13.340 1.00 85.81 92 ASN A C 1
ATOM 744 O O . ASN A 1 92 ? -17.514 -4.710 12.592 1.00 85.81 92 ASN A O 1
ATOM 748 N N . ALA A 1 93 ? -15.779 -5.926 13.331 1.00 87.12 93 ALA A N 1
ATOM 749 C CA . ALA A 1 93 ? -15.861 -7.055 12.393 1.00 87.12 93 ALA A CA 1
ATOM 750 C C . ALA A 1 93 ? -15.324 -6.812 10.968 1.00 87.12 93 ALA A C 1
ATOM 752 O O . ALA A 1 93 ? -15.035 -7.803 10.293 1.00 87.12 93 ALA A O 1
ATOM 753 N N . ASP A 1 94 ? -15.064 -5.564 10.581 1.00 90.62 94 ASP A N 1
ATOM 754 C CA . ASP A 1 94 ? -14.492 -5.203 9.284 1.00 90.62 94 ASP A CA 1
ATOM 755 C C . ASP A 1 94 ? -12.964 -5.086 9.333 1.00 90.62 94 ASP A C 1
ATOM 757 O O . ASP A 1 94 ? -12.365 -4.770 10.365 1.00 90.62 94 ASP A O 1
ATOM 761 N N . TRP A 1 95 ? -12.320 -5.362 8.199 1.00 90.44 95 TRP A N 1
ATOM 762 C CA . TRP A 1 95 ? -10.877 -5.213 8.031 1.00 90.44 95 TRP A CA 1
ATOM 763 C C . TRP A 1 95 ? -10.551 -3.892 7.353 1.00 90.44 95 TRP A C 1
ATOM 765 O O . TRP A 1 95 ? -11.071 -3.588 6.282 1.00 90.44 95 TRP A O 1
ATOM 775 N N . TYR A 1 96 ? -9.618 -3.157 7.943 1.00 92.44 96 TYR A N 1
ATOM 776 C CA . TYR A 1 96 ? -9.145 -1.886 7.422 1.00 92.44 96 TYR A CA 1
ATOM 777 C C . TYR A 1 96 ? -7.660 -1.961 7.118 1.00 92.44 96 TYR A C 1
ATOM 779 O O . TYR A 1 96 ? -6.865 -2.437 7.933 1.00 92.44 96 TYR A O 1
ATOM 787 N N . LEU A 1 97 ? -7.280 -1.470 5.941 1.00 93.12 97 LEU A N 1
ATOM 788 C CA . LEU A 1 97 ? -5.886 -1.340 5.551 1.00 93.12 97 LEU A CA 1
ATOM 789 C C . LEU A 1 97 ? -5.284 -0.150 6.294 1.00 93.12 97 LEU A C 1
ATOM 791 O O . LEU A 1 97 ? -5.600 0.996 5.972 1.00 93.12 97 LEU A O 1
ATOM 795 N N . THR A 1 98 ? -4.429 -0.413 7.281 1.00 92.81 98 THR A N 1
ATOM 796 C CA . THR A 1 98 ? -3.746 0.662 8.006 1.00 92.81 98 THR A CA 1
ATOM 797 C C . THR A 1 98 ? -2.265 0.726 7.678 1.00 92.81 98 THR A C 1
ATOM 799 O O . THR A 1 98 ? -1.650 -0.278 7.307 1.00 92.81 98 THR A O 1
ATOM 802 N N . ILE A 1 99 ? -1.706 1.924 7.786 1.00 89.88 99 ILE A N 1
ATOM 803 C CA . ILE A 1 99 ? -0.268 2.178 7.741 1.00 89.88 99 ILE A CA 1
ATOM 804 C C . ILE A 1 99 ? 0.188 2.650 9.121 1.00 89.88 99 ILE A C 1
ATOM 806 O O . ILE A 1 99 ? -0.594 3.244 9.868 1.00 89.88 99 ILE A O 1
ATOM 810 N N . GLU A 1 100 ? 1.449 2.402 9.462 1.00 79.31 100 GLU A N 1
ATOM 811 C CA . GLU A 1 100 ? 2.038 3.030 10.644 1.00 79.31 100 GLU A CA 1
ATOM 812 C C . GLU A 1 100 ? 2.044 4.550 10.444 1.00 79.31 100 GLU A C 1
ATOM 814 O O . GLU A 1 100 ? 2.445 5.056 9.392 1.00 79.31 100 GLU A O 1
ATOM 819 N N . SER A 1 101 ? 1.538 5.283 11.436 1.00 61.75 101 SER A N 1
ATOM 820 C CA . SER A 1 101 ? 1.746 6.724 11.489 1.00 61.75 101 SER A CA 1
ATOM 821 C C . SER A 1 101 ? 3.224 6.975 11.781 1.00 61.75 101 SER A C 1
ATOM 823 O O . SER A 1 101 ? 3.710 6.476 12.795 1.00 61.75 101 SER A O 1
ATOM 825 N N . GLU A 1 102 ? 3.905 7.710 10.894 1.00 50.72 102 GLU A N 1
ATOM 826 C CA . GLU A 1 102 ? 5.227 8.299 11.178 1.00 50.72 102 GLU A CA 1
ATOM 827 C C . GLU A 1 102 ? 5.210 9.100 12.493 1.00 50.72 102 GLU A C 1
ATOM 829 O O . GLU A 1 102 ? 4.170 9.747 12.781 1.00 50.72 102 GLU A O 1
#

Sequence (102 aa):
MDALQEGRTEAALEMMYVTRNDTLMPISNEQKVNMARRFKLFPVLDYTLESFGFSQYTGNEVKFRVKFAEEDAADNKPAAYTSLRFCPVKYNADWYLTIESE

Radius of gyration: 15.1 Å; chains: 1; bounding box: 40×28×42 Å

Foldseek 3Di:
DVCQQVVVLLVVLQLEWAQDPNDIGRDDPVRSVVVNVVCVVFGQNDKDFPDWDDDPAFDTKTKIKGFRAPQDVVVRRHTDIDIDMWTWDQDPNDIGTYDYDD

pLDDT: mean 91.76, std 8.0, range [50.72, 98.12]

Secondary structure (DSSP, 8-state):
-HHHHTT-HHHHHHTEEEEETTEEEEPPHHHHHHHHHHHHHS--SEEEEEEEE--SSS--EEEEEEEEE--BTTTTBPPEEEEEEE--EEETTEEEEE----